Protein AF-A0A1Q5KJD5-F1 (afdb_monomer_lite)

Secondary structure (DSSP, 8-state):
-----------------S---------------SSHHHHHHHHHHHHHHHHHTT-S-SS--SSSHHHHHTPPPPPP--

Structure (mmCIF, N/CA/C/O backbone):
data_AF-A0A1Q5KJD5-F1
#
_entry.id   AF-A0A1Q5KJD5-F1
#
loop_
_atom_site.group_PDB
_atom_site.id
_atom_site.type_symbol
_atom_site.label_atom_id
_atom_site.label_alt_id
_atom_site.label_comp_id
_atom_site.label_asym_id
_atom_site.label_entity_id
_atom_site.label_seq_id
_atom_site.pdbx_PDB_ins_code
_atom_site.Cartn_x
_atom_site.Cartn_y
_atom_site.Cartn_z
_atom_site.occupancy
_atom_site.B_iso_or_equiv
_atom_site.auth_seq_id
_atom_site.auth_comp_id
_atom_site.auth_asym_id
_atom_site.auth_atom_id
_atom_site.pdbx_PDB_model_num
ATOM 1 N N . MET A 1 1 ? 75.205 -17.700 7.381 1.00 41.53 1 MET A N 1
ATOM 2 C CA . MET A 1 1 ? 74.568 -16.369 7.478 1.00 41.53 1 MET A CA 1
ATOM 3 C C . MET A 1 1 ? 73.303 -16.501 8.314 1.00 41.53 1 MET A C 1
ATOM 5 O O . MET A 1 1 ? 72.393 -17.208 7.910 1.00 41.53 1 MET A O 1
ATOM 9 N N . ARG A 1 2 ? 73.298 -15.928 9.523 1.00 45.25 2 ARG A N 1
ATOM 10 C CA . ARG A 1 2 ? 72.188 -15.985 10.487 1.00 45.25 2 ARG A CA 1
ATOM 11 C C . ARG A 1 2 ? 71.416 -14.667 10.410 1.00 45.25 2 ARG A C 1
ATOM 13 O O . ARG A 1 2 ? 72.019 -13.620 10.614 1.00 45.25 2 ARG A O 1
ATOM 20 N N . ARG A 1 3 ? 70.113 -14.715 10.139 1.00 45.47 3 ARG A N 1
ATOM 21 C CA . ARG A 1 3 ? 69.180 -13.603 10.378 1.00 45.47 3 ARG A CA 1
ATOM 22 C C . ARG A 1 3 ? 67.897 -14.182 10.969 1.00 45.47 3 ARG A C 1
ATOM 24 O O . ARG A 1 3 ? 66.995 -14.578 10.244 1.00 45.47 3 ARG A O 1
ATOM 31 N N . SER A 1 4 ? 67.889 -14.271 12.295 1.00 43.25 4 SER A N 1
ATOM 32 C CA . SER A 1 4 ? 66.716 -14.533 13.126 1.00 43.25 4 SER A CA 1
ATOM 33 C C . SER A 1 4 ? 66.397 -13.250 13.889 1.00 43.25 4 SER A C 1
ATOM 35 O O . SER A 1 4 ? 67.160 -12.876 14.774 1.00 43.25 4 SER A O 1
ATOM 37 N N . THR A 1 5 ? 65.292 -12.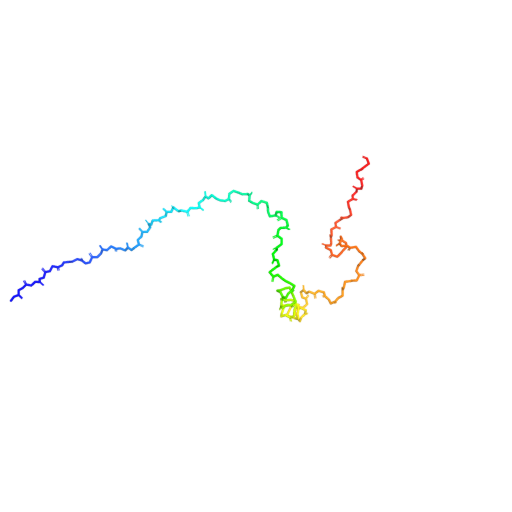593 13.547 1.00 53.31 5 THR A N 1
ATOM 38 C CA . THR A 1 5 ? 64.667 -11.484 14.291 1.00 53.31 5 THR A CA 1
ATOM 39 C C . THR A 1 5 ? 63.326 -11.218 13.608 1.00 53.31 5 THR A C 1
ATOM 41 O O . THR A 1 5 ? 63.286 -11.142 12.389 1.00 53.31 5 THR A O 1
ATOM 44 N N . ALA A 1 6 ? 62.183 -11.024 14.244 1.00 50.91 6 ALA A N 1
ATOM 45 C CA . ALA A 1 6 ? 61.676 -11.218 15.593 1.00 50.91 6 ALA A CA 1
ATOM 46 C C . ALA A 1 6 ? 60.179 -10.847 15.490 1.00 50.91 6 ALA A C 1
ATOM 48 O O . ALA A 1 6 ? 59.836 -9.996 14.678 1.00 50.91 6 ALA A O 1
ATOM 49 N N . LEU A 1 7 ? 59.337 -11.477 16.317 1.00 52.06 7 LEU A N 1
ATOM 50 C CA . LEU A 1 7 ? 58.042 -10.981 16.822 1.00 52.06 7 LEU A CA 1
ATOM 51 C C . LEU A 1 7 ? 57.022 -10.454 15.781 1.00 52.06 7 LEU A C 1
ATOM 53 O O . LEU A 1 7 ? 57.160 -9.378 15.224 1.00 52.06 7 LEU A O 1
ATOM 57 N N . ARG A 1 8 ? 55.951 -11.175 15.428 1.00 49.53 8 ARG A N 1
ATOM 58 C CA . ARG A 1 8 ? 54.753 -11.497 16.239 1.00 49.53 8 ARG A CA 1
ATOM 59 C C . ARG A 1 8 ? 54.168 -10.312 17.043 1.00 49.53 8 ARG A C 1
ATOM 61 O O . ARG A 1 8 ? 54.832 -9.801 17.931 1.00 49.53 8 ARG A O 1
ATOM 68 N N . LEU A 1 9 ? 52.865 -10.075 16.807 1.00 51.03 9 LEU A N 1
ATOM 69 C CA . LEU A 1 9 ? 51.855 -9.334 17.596 1.00 51.03 9 LEU A CA 1
ATOM 70 C C . LEU A 1 9 ? 51.711 -7.816 17.375 1.00 51.03 9 LEU A C 1
ATOM 72 O O . LEU A 1 9 ? 52.438 -7.032 17.963 1.00 51.03 9 LEU A O 1
ATOM 76 N N . ALA A 1 10 ? 50.644 -7.415 16.672 1.00 46.97 10 ALA A N 1
ATOM 77 C CA . ALA A 1 10 ? 49.585 -6.560 17.232 1.00 46.97 10 ALA A CA 1
ATOM 78 C C . ALA A 1 10 ? 48.395 -6.491 16.257 1.00 46.97 10 ALA A C 1
ATOM 80 O O . ALA A 1 10 ? 48.557 -6.280 15.059 1.00 46.97 10 ALA A O 1
ATOM 81 N N . ALA A 1 11 ? 47.203 -6.744 16.788 1.00 54.97 11 ALA A N 1
ATOM 82 C CA . ALA A 1 11 ? 45.934 -6.793 16.078 1.00 54.97 11 ALA A CA 1
ATOM 83 C C . ALA A 1 11 ? 45.458 -5.393 15.628 1.00 54.97 11 ALA A C 1
ATOM 85 O O . ALA A 1 11 ? 45.792 -4.400 16.278 1.00 54.97 11 ALA A O 1
ATOM 86 N N . PRO A 1 12 ? 44.635 -5.293 14.566 1.00 52.00 12 PRO A N 1
ATOM 87 C CA . PRO A 1 12 ? 44.009 -4.045 14.152 1.00 52.00 12 PRO A CA 1
ATOM 88 C C . PRO A 1 12 ? 42.824 -3.759 15.079 1.00 52.00 12 PRO A C 1
ATOM 90 O O . PRO A 1 12 ? 41.677 -4.078 14.774 1.00 52.00 12 PRO A O 1
ATOM 93 N N . SER A 1 13 ? 43.098 -3.208 16.256 1.00 48.91 13 SER A N 1
ATOM 94 C CA . SER A 1 13 ? 42.065 -2.794 17.199 1.00 48.91 13 SER A CA 1
ATOM 95 C C . SER A 1 13 ? 42.002 -1.276 17.284 1.00 48.91 13 SER A C 1
ATOM 97 O O . SER A 1 13 ? 42.861 -0.642 17.885 1.00 48.91 13 SER A O 1
ATOM 99 N N . VAL A 1 14 ? 40.890 -0.761 16.760 1.00 49.16 14 VAL A N 1
ATOM 100 C CA . VAL A 1 14 ? 40.172 0.399 17.293 1.00 49.16 14 VAL A CA 1
ATOM 101 C C . VAL A 1 14 ? 40.824 1.753 17.017 1.00 49.16 14 VAL A C 1
ATOM 103 O O . VAL A 1 14 ? 41.585 2.288 17.814 1.00 49.16 14 VAL A O 1
ATOM 106 N N . LEU A 1 15 ? 40.364 2.385 15.937 1.00 49.69 15 LEU A N 1
ATOM 107 C CA . LEU A 1 15 ? 40.206 3.836 15.918 1.00 49.69 15 LEU A CA 1
ATOM 108 C C . LEU A 1 15 ? 38.717 4.138 15.746 1.00 49.69 15 LEU A C 1
ATOM 110 O O . LEU A 1 15 ? 38.198 4.382 14.660 1.00 49.69 15 LEU A O 1
ATOM 114 N N . ALA A 1 16 ? 38.027 3.986 16.875 1.00 48.81 16 ALA A N 1
ATOM 115 C CA . ALA A 1 16 ? 36.701 4.517 17.107 1.00 48.81 16 ALA A CA 1
ATOM 116 C C . ALA A 1 16 ? 36.725 6.042 16.945 1.00 48.81 16 ALA A C 1
ATOM 118 O O . ALA A 1 16 ? 37.651 6.701 17.414 1.00 48.81 16 ALA A O 1
ATOM 119 N N . GLY A 1 17 ? 35.665 6.589 16.354 1.00 53.25 17 GLY A N 1
ATOM 120 C CA . GLY A 1 17 ? 35.344 8.007 16.483 1.00 53.25 17 GLY A CA 1
ATOM 121 C C . GLY A 1 17 ? 35.314 8.770 15.170 1.00 53.25 17 GLY A C 1
ATOM 122 O O . GLY A 1 17 ? 36.146 9.639 14.941 1.00 53.25 17 GLY A O 1
ATOM 123 N N . LEU A 1 18 ? 34.300 8.519 14.340 1.00 50.66 18 LEU A N 1
ATOM 124 C CA . LEU A 1 18 ? 33.826 9.548 13.419 1.00 50.66 18 LEU A CA 1
ATOM 125 C C . LEU A 1 18 ? 32.322 9.393 13.176 1.00 50.66 18 LEU A C 1
ATOM 127 O O . LEU A 1 18 ? 31.856 8.331 12.778 1.00 50.66 18 LEU A O 1
ATOM 131 N N . ALA A 1 19 ? 31.608 10.497 13.408 1.00 48.25 19 ALA A N 1
ATOM 132 C CA . ALA A 1 19 ? 30.218 10.771 13.039 1.00 48.25 19 ALA A CA 1
ATOM 133 C C . ALA A 1 19 ? 29.106 10.344 14.018 1.00 48.25 19 ALA A C 1
ATOM 135 O O . ALA A 1 19 ? 28.092 9.770 13.633 1.00 48.25 19 ALA A O 1
ATOM 136 N N . ALA A 1 20 ? 29.230 10.767 15.279 1.00 50.84 20 ALA A N 1
ATOM 137 C CA . ALA A 1 20 ? 28.069 11.102 16.104 1.00 50.84 20 ALA A CA 1
ATOM 138 C C . ALA A 1 20 ? 27.647 12.567 15.853 1.00 50.84 20 ALA A C 1
ATOM 140 O O . ALA A 1 20 ? 27.804 13.406 16.733 1.00 50.84 20 ALA A O 1
ATOM 141 N N . THR A 1 21 ? 27.142 12.892 14.654 1.00 55.91 21 THR A N 1
ATOM 142 C CA . THR A 1 21 ? 26.490 14.196 14.399 1.00 55.91 21 THR A CA 1
ATOM 143 C C . THR A 1 21 ? 25.588 14.161 13.163 1.00 55.91 21 THR A C 1
ATOM 145 O O . THR A 1 21 ? 25.880 14.731 12.120 1.00 55.91 21 THR A O 1
ATOM 148 N N . ALA A 1 22 ? 24.436 13.515 13.297 1.00 51.72 22 ALA A N 1
ATOM 149 C CA . ALA A 1 22 ? 23.238 13.926 12.571 1.00 51.72 22 ALA A CA 1
ATOM 150 C C . ALA A 1 22 ? 22.068 13.862 13.552 1.00 51.72 22 ALA A C 1
ATOM 152 O O . ALA A 1 22 ? 21.309 12.901 13.636 1.00 51.72 22 ALA A O 1
ATOM 153 N N . CYS A 1 23 ? 22.024 14.902 14.377 1.00 47.66 23 CYS A N 1
ATOM 154 C CA . CYS A 1 23 ? 20.853 15.321 15.115 1.00 47.66 23 CYS A CA 1
ATOM 155 C C . CYS A 1 23 ? 19.726 15.603 14.109 1.00 47.66 23 CYS A C 1
ATOM 157 O O . CYS A 1 23 ? 19.933 16.363 13.168 1.00 47.66 23 CYS A O 1
ATOM 159 N N . GLY A 1 24 ? 18.566 14.978 14.311 1.00 51.09 24 GLY A N 1
ATOM 160 C CA . GLY A 1 24 ? 17.264 15.477 13.869 1.00 51.09 24 GLY A CA 1
ATOM 161 C C . GLY A 1 24 ? 17.171 16.055 12.458 1.00 51.09 24 GLY A C 1
ATOM 162 O O . GLY A 1 24 ? 16.820 17.221 12.310 1.00 51.09 24 GLY A O 1
ATOM 163 N N . THR A 1 25 ? 17.355 15.248 11.415 1.00 49.06 25 THR A N 1
ATOM 164 C CA . THR A 1 25 ? 16.642 15.540 10.169 1.00 49.06 25 THR A CA 1
ATOM 165 C C . THR A 1 25 ? 15.242 14.971 10.326 1.00 49.06 25 THR A C 1
ATOM 167 O O . THR A 1 25 ? 14.985 13.784 10.125 1.00 49.06 25 THR A O 1
ATOM 170 N N . GLY A 1 26 ? 14.315 15.829 10.752 1.00 48.16 26 GLY A N 1
ATOM 171 C CA . GLY A 1 26 ? 12.922 15.614 10.403 1.00 48.16 26 GLY A CA 1
ATOM 172 C C . GLY A 1 26 ? 12.898 15.433 8.894 1.00 48.16 26 GLY A C 1
ATOM 173 O O . GLY A 1 26 ? 13.200 16.375 8.164 1.00 48.16 26 GLY A O 1
ATOM 174 N N . VAL A 1 27 ? 12.649 14.204 8.443 1.00 49.81 27 VAL A N 1
ATOM 175 C CA . VAL A 1 27 ? 12.381 13.903 7.042 1.00 49.81 27 VAL A CA 1
ATOM 176 C C . VAL A 1 27 ? 11.046 14.561 6.711 1.00 49.81 27 VAL A C 1
ATOM 178 O O . VAL A 1 27 ? 9.992 13.937 6.720 1.00 49.81 27 VAL A O 1
ATOM 181 N N . ALA A 1 28 ? 11.090 15.878 6.506 1.00 47.06 28 ALA A N 1
ATOM 182 C CA . ALA A 1 28 ? 10.141 16.539 5.640 1.00 47.06 28 ALA A CA 1
ATOM 183 C C . ALA A 1 28 ? 10.163 15.772 4.315 1.00 47.06 28 ALA A C 1
ATOM 185 O O . ALA A 1 28 ? 11.214 15.273 3.912 1.00 47.06 28 ALA A O 1
ATOM 186 N N . ASP A 1 29 ? 8.987 15.595 3.729 1.00 59.38 29 ASP A N 1
ATOM 187 C CA . ASP A 1 29 ? 8.660 14.734 2.595 1.00 59.38 29 ASP A CA 1
ATOM 188 C C . ASP A 1 29 ? 9.447 15.056 1.298 1.00 59.38 29 ASP A C 1
ATOM 190 O O . ASP A 1 29 ? 8.880 15.387 0.254 1.00 59.38 29 ASP A O 1
ATOM 194 N N . ASP A 1 30 ? 10.772 14.941 1.328 1.00 52.91 30 ASP A N 1
ATOM 195 C CA . ASP A 1 30 ? 11.670 15.205 0.214 1.00 52.91 30 ASP A CA 1
ATOM 196 C C . ASP A 1 30 ? 11.847 13.932 -0.621 1.00 52.91 30 ASP A C 1
ATOM 198 O O . ASP A 1 30 ? 12.737 13.106 -0.427 1.00 52.91 30 ASP A O 1
ATOM 202 N N . ARG A 1 31 ? 10.901 13.771 -1.553 1.00 58.34 31 ARG A N 1
ATOM 203 C CA . ARG A 1 31 ? 11.006 13.090 -2.859 1.00 58.34 31 ARG A CA 1
ATOM 204 C C . ARG A 1 31 ? 12.051 11.963 -2.962 1.00 58.34 31 ARG A C 1
ATOM 206 O O . ARG A 1 31 ? 13.054 12.089 -3.656 1.00 58.34 31 ARG A O 1
ATOM 213 N N . VAL A 1 32 ? 11.723 10.790 -2.421 1.00 61.28 32 VAL A N 1
ATOM 214 C CA . VAL A 1 32 ? 12.511 9.549 -2.586 1.00 61.28 32 VAL A CA 1
ATOM 215 C C . VAL A 1 32 ? 12.275 8.829 -3.929 1.00 61.28 32 VAL A C 1
ATOM 217 O O . VAL A 1 32 ? 12.555 7.643 -4.063 1.00 61.28 32 VAL A O 1
ATOM 220 N N . ASN A 1 33 ? 11.735 9.503 -4.948 1.00 62.81 33 ASN A N 1
ATOM 221 C CA . ASN A 1 33 ? 11.445 8.858 -6.229 1.00 62.81 33 ASN A CA 1
ATOM 222 C C . ASN A 1 33 ? 12.397 9.361 -7.317 1.00 62.81 33 ASN A C 1
ATOM 224 O O . ASN A 1 33 ? 12.219 10.456 -7.852 1.00 62.81 33 ASN A O 1
ATOM 228 N N . ALA A 1 34 ? 13.403 8.547 -7.636 1.00 58.88 34 ALA A N 1
ATOM 229 C CA . ALA A 1 34 ? 14.317 8.738 -8.756 1.00 58.88 34 ALA A CA 1
ATOM 230 C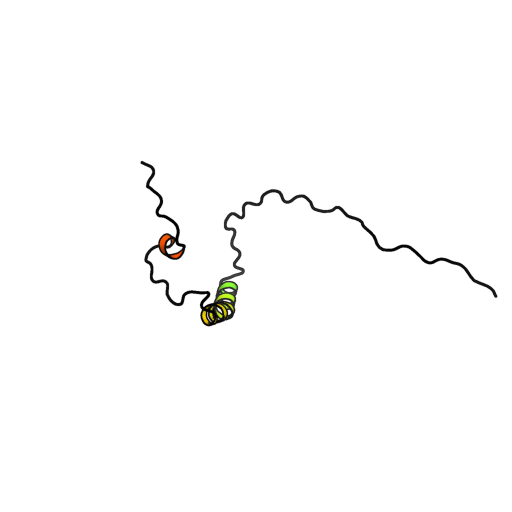 C . ALA A 1 34 ? 13.574 8.528 -10.094 1.00 58.88 34 ALA A C 1
ATOM 232 O O . ALA A 1 34 ? 13.762 7.540 -10.794 1.00 58.88 34 ALA A O 1
ATOM 233 N N . GLY A 1 35 ? 12.698 9.471 -10.445 1.00 64.06 35 GLY A N 1
ATOM 234 C CA . GLY A 1 35 ? 11.918 9.451 -11.681 1.00 64.06 35 GLY A CA 1
ATOM 235 C C . GLY A 1 35 ? 10.689 8.527 -11.649 1.00 64.06 35 GLY A C 1
ATOM 236 O O . GLY A 1 35 ? 10.541 7.687 -10.764 1.00 64.06 35 GLY A O 1
ATOM 237 N N . PRO A 1 36 ? 9.755 8.685 -12.604 1.00 62.19 36 PRO A N 1
ATOM 238 C CA . PRO A 1 36 ? 8.514 7.903 -12.649 1.00 62.19 36 PRO A CA 1
ATOM 239 C C . PRO A 1 36 ? 8.772 6.387 -12.699 1.00 62.19 36 PRO A C 1
ATOM 241 O O . PRO A 1 36 ? 8.088 5.621 -12.025 1.00 62.19 36 PRO A O 1
ATOM 244 N N . SER A 1 37 ? 9.838 5.966 -13.385 1.00 70.12 37 SER A N 1
ATOM 245 C CA . SER A 1 37 ? 10.186 4.556 -13.574 1.00 70.12 37 SER A CA 1
ATOM 246 C C . SER A 1 37 ? 10.598 3.822 -12.296 1.00 70.12 37 SER A C 1
ATOM 248 O O . SER A 1 37 ? 10.407 2.607 -12.223 1.00 70.12 37 SER A O 1
ATOM 250 N N . SER A 1 38 ? 11.149 4.504 -11.282 1.00 79.06 38 SER A N 1
ATOM 251 C CA . SER A 1 38 ? 11.564 3.814 -10.052 1.00 79.06 38 SER A CA 1
ATOM 252 C C . SER A 1 38 ? 10.376 3.327 -9.228 1.00 79.06 38 SER A C 1
ATOM 254 O O . SER A 1 38 ? 10.461 2.265 -8.609 1.00 79.06 38 SER A O 1
ATOM 256 N N . LEU A 1 39 ? 9.256 4.055 -9.256 1.00 86.38 39 LEU A N 1
ATOM 257 C CA . LEU A 1 39 ? 8.041 3.650 -8.554 1.00 86.38 39 LEU A CA 1
ATOM 258 C C . LEU A 1 39 ? 7.311 2.536 -9.304 1.00 86.38 39 LEU A C 1
ATOM 260 O O . LEU A 1 39 ? 6.898 1.568 -8.669 1.00 86.38 39 LEU A O 1
ATOM 264 N N . ASP A 1 40 ? 7.221 2.626 -10.633 1.00 87.75 40 ASP A N 1
ATOM 265 C CA . ASP A 1 40 ? 6.602 1.583 -11.459 1.00 87.75 40 ASP A CA 1
ATOM 266 C C . ASP A 1 40 ? 7.362 0.252 -11.333 1.00 87.75 40 ASP A C 1
ATOM 268 O O . ASP A 1 40 ? 6.779 -0.778 -10.991 1.00 87.75 40 ASP A O 1
ATOM 272 N N . ALA A 1 41 ? 8.694 0.277 -11.466 1.00 88.50 41 ALA A N 1
ATOM 273 C CA . ALA A 1 41 ? 9.521 -0.922 -11.317 1.00 88.50 41 ALA A CA 1
ATOM 274 C C . ALA A 1 41 ? 9.429 -1.539 -9.909 1.00 88.50 41 ALA A C 1
ATOM 276 O O . ALA A 1 41 ? 9.529 -2.762 -9.751 1.00 88.50 41 ALA A O 1
ATOM 277 N N . PHE A 1 42 ? 9.242 -0.714 -8.875 1.00 88.31 42 PHE A N 1
ATOM 278 C CA . PHE A 1 42 ? 8.992 -1.188 -7.518 1.00 88.31 42 PHE A CA 1
ATOM 279 C C . PHE A 1 42 ? 7.603 -1.822 -7.391 1.00 88.31 42 PHE A C 1
ATOM 281 O O . PHE A 1 42 ? 7.484 -2.936 -6.872 1.00 88.31 42 PHE A O 1
ATOM 288 N N . ALA A 1 43 ? 6.565 -1.135 -7.875 1.00 89.94 43 ALA A N 1
ATOM 289 C CA . ALA A 1 43 ? 5.183 -1.588 -7.815 1.00 89.94 43 ALA A CA 1
ATOM 290 C C . ALA A 1 43 ? 5.022 -2.958 -8.492 1.00 89.94 43 ALA A C 1
ATOM 292 O O . ALA A 1 43 ? 4.499 -3.888 -7.870 1.00 89.94 43 ALA A O 1
ATOM 293 N N . ASP A 1 44 ? 5.581 -3.118 -9.691 1.00 92.50 44 ASP A N 1
ATOM 294 C CA . ASP A 1 44 ? 5.505 -4.352 -10.477 1.00 92.50 44 ASP A CA 1
ATOM 295 C C . ASP A 1 44 ? 6.203 -5.538 -9.807 1.00 92.50 44 ASP A C 1
ATOM 297 O O . ASP A 1 44 ? 5.737 -6.677 -9.882 1.00 92.50 44 ASP A O 1
ATOM 301 N N . ARG A 1 45 ? 7.324 -5.294 -9.121 1.00 93.38 45 ARG A N 1
ATOM 302 C CA . ARG A 1 45 ? 8.123 -6.370 -8.515 1.00 93.38 45 ARG A CA 1
ATOM 303 C C . ARG A 1 45 ? 7.652 -6.727 -7.108 1.00 93.38 45 ARG A C 1
ATOM 305 O O . ARG A 1 45 ? 7.623 -7.906 -6.746 1.00 93.38 45 ARG A O 1
ATOM 312 N N . VAL A 1 46 ? 7.283 -5.734 -6.300 1.00 93.19 46 VAL A N 1
ATOM 313 C CA . VAL A 1 46 ? 7.060 -5.913 -4.857 1.00 93.19 46 VAL A CA 1
ATOM 314 C C . VAL A 1 46 ? 5.593 -6.169 -4.525 1.00 93.19 46 VAL A C 1
ATOM 316 O O . VAL A 1 46 ? 5.295 -7.077 -3.737 1.00 93.19 46 VAL A O 1
ATOM 319 N N . ILE A 1 47 ? 4.657 -5.434 -5.138 1.00 92.31 47 ILE A N 1
ATOM 320 C CA . ILE A 1 47 ? 3.228 -5.537 -4.803 1.00 92.31 47 ILE A CA 1
ATOM 321 C C . ILE A 1 47 ? 2.690 -6.959 -5.037 1.00 92.31 47 ILE A C 1
ATOM 323 O O . ILE A 1 47 ? 2.020 -7.480 -4.136 1.00 92.31 47 ILE A O 1
ATOM 327 N N . PRO A 1 48 ? 2.998 -7.663 -6.149 1.00 93.38 48 PRO A N 1
ATOM 328 C CA . PRO A 1 48 ? 2.530 -9.036 -6.338 1.00 93.38 48 PRO A CA 1
ATOM 329 C C . PRO A 1 48 ? 3.014 -9.997 -5.244 1.00 93.38 48 PRO A C 1
ATOM 331 O O . PRO A 1 48 ? 2.252 -10.859 -4.802 1.00 93.38 48 PRO A O 1
ATOM 334 N N . GLY A 1 49 ? 4.252 -9.834 -4.763 1.00 94.75 49 GLY A N 1
ATOM 335 C CA . GLY A 1 49 ? 4.808 -10.644 -3.677 1.00 94.75 49 GLY A CA 1
ATOM 336 C C . GLY A 1 49 ? 4.084 -10.433 -2.345 1.00 94.75 49 GLY A C 1
ATOM 337 O O . GLY A 1 49 ? 3.796 -11.402 -1.637 1.00 94.75 49 GLY A O 1
ATOM 338 N N . LEU A 1 50 ? 3.733 -9.185 -2.022 1.00 93.38 50 LEU A N 1
ATOM 339 C CA . LEU A 1 50 ? 2.973 -8.860 -0.812 1.00 93.38 50 LEU A CA 1
ATOM 340 C C . LEU A 1 50 ? 1.511 -9.321 -0.897 1.00 93.38 50 LEU A C 1
ATOM 342 O O . LEU A 1 50 ? 0.967 -9.804 0.100 1.00 93.38 50 LEU A O 1
ATOM 346 N N . ARG A 1 51 ? 0.892 -9.235 -2.082 1.00 92.12 51 ARG A N 1
ATOM 347 C CA . ARG A 1 51 ? -0.477 -9.719 -2.331 1.00 92.12 51 ARG A CA 1
ATOM 348 C C . ARG A 1 51 ? -0.588 -11.237 -2.203 1.00 92.12 51 ARG A C 1
ATOM 350 O O . ARG A 1 51 ? -1.510 -11.706 -1.548 1.00 92.12 51 ARG A O 1
ATOM 357 N N . ARG A 1 52 ? 0.369 -12.006 -2.748 1.00 92.50 52 ARG A N 1
ATOM 358 C CA . ARG A 1 52 ? 0.392 -13.480 -2.605 1.00 92.50 52 ARG A CA 1
ATOM 359 C C . ARG A 1 52 ? 0.455 -13.941 -1.148 1.00 92.50 52 ARG A C 1
ATOM 361 O O . ARG A 1 52 ? -0.013 -15.023 -0.829 1.00 92.50 52 ARG A O 1
ATOM 368 N N . ARG A 1 53 ? 1.036 -13.122 -0.271 1.00 94.94 53 ARG A N 1
ATOM 369 C CA . ARG A 1 53 ? 1.148 -13.390 1.170 1.00 94.94 53 ARG A CA 1
ATOM 370 C C . ARG A 1 53 ? 0.026 -12.739 1.987 1.00 94.94 53 ARG A C 1
ATOM 372 O O . ARG A 1 53 ? 0.141 -12.673 3.206 1.00 94.94 53 ARG A O 1
ATOM 379 N N . SER A 1 54 ? -1.004 -12.200 1.331 1.00 89.12 54 SER A N 1
ATOM 380 C CA . SER A 1 54 ? -2.128 -11.491 1.959 1.00 89.12 54 SER A CA 1
ATOM 381 C C . SER A 1 54 ? -1.722 -10.316 2.865 1.00 89.12 54 SER A C 1
ATOM 383 O O . SER A 1 54 ? -2.481 -9.921 3.745 1.00 89.12 54 SER A O 1
ATOM 385 N N . ARG A 1 55 ? -0.534 -9.725 2.652 1.00 89.94 55 ARG A N 1
ATOM 386 C CA . ARG A 1 55 ? -0.032 -8.568 3.424 1.00 89.94 55 ARG A CA 1
ATOM 387 C C . ARG A 1 55 ? -0.395 -7.221 2.811 1.00 89.94 55 ARG A C 1
ATOM 389 O O . ARG A 1 55 ? -0.221 -6.193 3.454 1.00 89.94 55 ARG A O 1
ATOM 396 N N . PHE A 1 56 ? -0.879 -7.220 1.574 1.00 89.12 56 PHE A N 1
ATOM 397 C CA . PHE A 1 56 ? -1.272 -6.009 0.867 1.00 89.12 56 PHE A CA 1
ATOM 398 C C . PHE A 1 56 ? -2.654 -6.175 0.241 1.00 89.12 56 PHE A C 1
ATOM 400 O O . PHE A 1 56 ? -2.988 -7.250 -0.265 1.00 89.12 56 PHE A O 1
ATOM 407 N N . ARG A 1 57 ? -3.466 -5.112 0.291 1.00 87.19 57 ARG A N 1
ATOM 408 C CA . ARG A 1 57 ? -4.841 -5.125 -0.227 1.00 87.19 57 ARG A CA 1
ATOM 409 C C . ARG A 1 57 ? -4.858 -5.154 -1.757 1.00 87.19 57 ARG A C 1
ATOM 411 O O . ARG A 1 57 ? -3.957 -4.642 -2.411 1.00 87.19 57 ARG A O 1
ATOM 418 N N . THR A 1 58 ? -5.906 -5.750 -2.323 1.00 89.44 58 THR A N 1
ATOM 419 C CA . THR A 1 58 ? -6.139 -5.806 -3.776 1.00 89.44 58 THR A CA 1
ATOM 420 C C . THR A 1 58 ? -6.944 -4.616 -4.291 1.00 89.44 58 THR A C 1
ATOM 422 O O . THR A 1 58 ? -6.708 -4.169 -5.406 1.00 89.44 58 THR A O 1
ATOM 425 N N . HIS A 1 59 ? -7.856 -4.086 -3.471 1.00 88.62 59 HIS A N 1
ATOM 426 C CA . HIS A 1 59 ? -8.695 -2.939 -3.801 1.00 88.62 59 HIS A CA 1
ATOM 427 C C . HIS A 1 59 ? -8.723 -1.923 -2.660 1.00 88.62 59 HIS A C 1
ATOM 429 O O . HIS A 1 59 ? -8.858 -2.277 -1.483 1.00 88.62 59 HIS A O 1
ATOM 435 N N . CYS A 1 60 ? -8.669 -0.647 -3.031 1.00 86.81 60 CYS A N 1
ATOM 436 C CA . CYS A 1 60 ? -8.936 0.476 -2.145 1.00 86.81 60 CYS A CA 1
ATOM 437 C C . CYS A 1 60 ? -10.454 0.671 -2.025 1.00 86.81 60 CYS A C 1
ATOM 439 O O . CYS A 1 60 ? -11.051 1.445 -2.761 1.00 86.81 60 CYS A O 1
ATOM 441 N N . THR A 1 61 ? -11.086 -0.027 -1.080 1.00 88.19 61 THR A N 1
ATOM 442 C CA . THR A 1 61 ? -12.554 -0.029 -0.919 1.00 88.19 61 THR A CA 1
ATOM 443 C C . THR A 1 61 ? -13.124 1.183 -0.179 1.00 88.19 61 THR A C 1
ATOM 445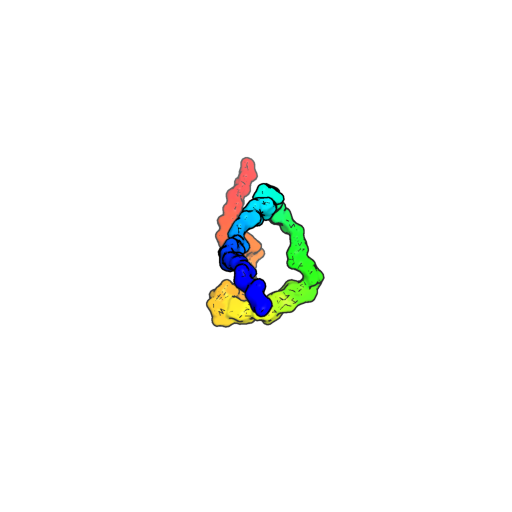 O O . THR A 1 61 ? -14.301 1.501 -0.318 1.00 88.19 61 THR A O 1
ATOM 448 N N . ARG A 1 62 ? -12.319 1.862 0.641 1.00 89.94 62 ARG A N 1
ATOM 449 C CA . ARG A 1 62 ? -12.747 3.035 1.413 1.00 89.94 62 ARG A CA 1
ATOM 450 C C . ARG A 1 62 ? -12.653 4.333 0.610 1.00 89.94 62 ARG A C 1
ATOM 452 O O . ARG A 1 62 ? -11.939 4.423 -0.385 1.00 89.94 62 ARG A O 1
ATOM 459 N N . ARG A 1 63 ? -13.389 5.354 1.054 1.00 90.44 63 ARG A N 1
ATOM 460 C CA . ARG A 1 63 ? -13.520 6.628 0.326 1.00 90.44 63 ARG A CA 1
ATOM 461 C C . ARG A 1 63 ? -12.547 7.708 0.776 1.00 90.44 63 ARG A C 1
ATOM 463 O O . ARG A 1 63 ? -12.327 8.654 0.031 1.00 90.44 63 ARG A O 1
ATOM 470 N N . THR A 1 64 ? -11.971 7.587 1.970 1.00 89.81 64 THR A N 1
ATOM 471 C CA . THR A 1 64 ? -11.009 8.569 2.477 1.00 89.81 64 THR A CA 1
ATOM 472 C C . THR A 1 64 ? -9.671 7.919 2.786 1.00 89.81 64 THR A C 1
ATOM 474 O O . THR A 1 64 ? -9.602 6.758 3.194 1.00 89.81 64 THR A O 1
ATOM 477 N N . LEU A 1 65 ? -8.595 8.691 2.624 1.00 90.06 65 LEU A N 1
ATOM 478 C CA . LEU A 1 65 ? -7.246 8.267 2.991 1.00 90.06 65 LEU A CA 1
ATOM 479 C C . LEU A 1 65 ? -7.171 7.853 4.466 1.00 90.06 65 LEU A C 1
ATOM 481 O O . LEU A 1 65 ? -6.575 6.832 4.791 1.00 90.06 65 LEU A O 1
ATOM 485 N N . ARG A 1 66 ? -7.837 8.600 5.355 1.00 90.38 66 ARG A N 1
ATOM 486 C CA . ARG A 1 66 ? -7.901 8.264 6.785 1.00 90.38 66 ARG A CA 1
ATOM 487 C C . ARG A 1 66 ? -8.512 6.892 7.011 1.00 90.38 66 ARG A C 1
ATOM 489 O O . ARG A 1 66 ? -7.957 6.109 7.774 1.00 90.38 66 ARG A O 1
ATOM 496 N N . ASP A 1 67 ? -9.611 6.587 6.323 1.00 90.00 67 ASP A N 1
ATOM 497 C CA . ASP A 1 67 ? -10.237 5.277 6.439 1.00 90.00 67 ASP A CA 1
ATOM 498 C C . ASP A 1 67 ? -9.272 4.183 5.929 1.00 90.00 67 ASP A C 1
ATOM 500 O O . ASP A 1 67 ? -9.172 3.126 6.550 1.00 90.00 67 ASP A O 1
ATOM 504 N N . HIS A 1 68 ? -8.541 4.400 4.827 1.00 89.44 68 HIS A N 1
ATOM 505 C CA . HIS A 1 68 ? -7.549 3.427 4.325 1.00 89.44 68 HIS A CA 1
ATOM 506 C C . HIS A 1 68 ? -6.402 3.180 5.303 1.00 89.44 68 HIS A C 1
ATOM 508 O O . HIS A 1 68 ? -5.987 2.035 5.471 1.00 89.44 68 HIS A O 1
ATOM 514 N N . LEU A 1 69 ? -5.942 4.234 5.975 1.00 88.38 69 LEU A N 1
ATOM 515 C CA . LEU A 1 69 ? -4.854 4.188 6.952 1.00 88.38 69 LEU A CA 1
ATOM 516 C C . LEU A 1 69 ? -5.311 3.762 8.360 1.00 88.38 69 LEU A C 1
ATOM 518 O O . LEU A 1 69 ? -4.476 3.569 9.236 1.00 88.38 69 LEU A O 1
ATOM 522 N N . GLY A 1 70 ? -6.621 3.614 8.596 1.00 88.69 70 GLY A N 1
ATOM 523 C CA . GLY A 1 70 ? -7.166 3.282 9.918 1.00 88.69 70 GLY A CA 1
ATOM 524 C C . GLY A 1 70 ? -7.022 4.409 10.944 1.00 88.69 70 GLY A C 1
ATOM 525 O O . GLY A 1 70 ? -7.042 4.155 12.145 1.00 88.69 70 GLY A O 1
ATOM 526 N N . LEU A 1 71 ? -6.866 5.651 10.485 1.00 90.00 71 LEU A N 1
ATOM 527 C CA . LEU A 1 71 ? -6.680 6.800 11.363 1.00 90.00 71 LEU A CA 1
ATOM 52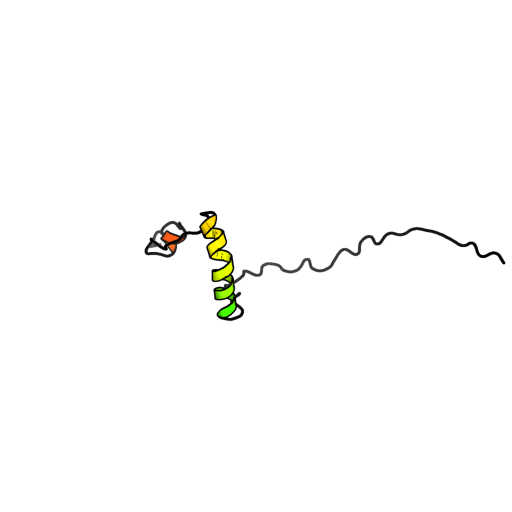8 C C . LEU A 1 71 ? -8.026 7.229 11.970 1.00 90.00 71 LEU A C 1
ATOM 530 O O . LEU A 1 71 ? -9.014 7.334 11.232 1.00 90.00 71 LEU A O 1
ATOM 534 N N . PRO A 1 72 ? -8.082 7.553 13.277 1.00 85.44 72 PRO A N 1
ATOM 535 C CA . PRO A 1 72 ? -9.297 8.077 13.896 1.00 85.44 72 PRO A CA 1
ATOM 536 C C . PRO A 1 72 ? -9.715 9.370 13.196 1.00 85.44 72 PRO A C 1
ATOM 538 O O . PRO A 1 72 ? -8.868 10.091 12.666 1.00 85.44 72 PRO A O 1
ATOM 541 N N . ARG A 1 73 ? -11.010 9.698 13.167 1.00 83.44 73 ARG A N 1
ATOM 542 C CA . ARG A 1 73 ? -11.460 10.993 12.631 1.00 83.44 73 ARG A CA 1
ATOM 543 C C . ARG A 1 73 ? -11.068 12.093 13.610 1.00 83.44 73 ARG A C 1
ATOM 545 O O . ARG A 1 73 ? -11.332 11.976 14.799 1.00 83.44 73 ARG A O 1
ATOM 552 N N . SER A 1 74 ? -10.417 13.146 13.120 1.00 79.69 74 SER A N 1
ATOM 553 C CA . SER A 1 74 ? -10.083 14.296 13.958 1.00 79.69 74 SER A CA 1
ATOM 554 C C . SER A 1 74 ? -11.382 14.952 14.405 1.00 79.69 74 SER A C 1
ATOM 556 O O . SER A 1 74 ? -12.175 15.358 13.552 1.00 79.69 74 SER A O 1
ATOM 558 N N . SER A 1 75 ? -11.591 15.074 15.716 1.00 81.19 75 SER A N 1
ATOM 559 C CA . SER A 1 75 ? -12.601 15.983 16.248 1.00 81.19 75 SER A CA 1
ATOM 560 C C . SER A 1 75 ? -12.231 17.380 15.770 1.00 81.19 75 SER A C 1
ATOM 562 O O . SER A 1 75 ? -11.126 17.857 16.038 1.00 81.19 75 SER A O 1
ATOM 564 N N . ARG A 1 76 ? -13.112 18.004 14.988 1.00 79.06 76 ARG A N 1
ATOM 565 C CA . ARG A 1 76 ? -12.929 19.388 14.556 1.00 79.06 76 ARG A CA 1
ATOM 566 C C . ARG A 1 76 ? -12.720 20.221 15.826 1.00 79.06 76 ARG A C 1
ATOM 568 O O . ARG A 1 76 ? -13.557 20.164 16.721 1.00 79.06 76 ARG A O 1
ATOM 575 N N . ARG A 1 77 ? -11.581 20.907 15.942 1.00 71.81 77 ARG A N 1
ATOM 576 C CA . ARG A 1 77 ? -11.358 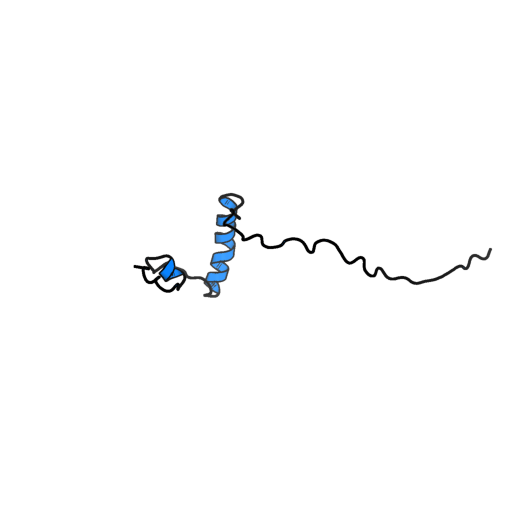21.863 17.031 1.00 71.81 77 ARG A CA 1
ATOM 577 C C . ARG A 1 77 ? -12.276 23.047 16.721 1.00 71.81 77 ARG A C 1
ATOM 579 O O . ARG A 1 77 ? -12.129 23.630 15.648 1.00 71.81 77 ARG A O 1
ATOM 586 N N . ALA A 1 78 ? -13.295 23.247 17.554 1.00 59.12 78 ALA A N 1
ATOM 587 C CA . ALA A 1 78 ? -14.183 24.405 17.490 1.00 59.12 78 ALA A CA 1
ATOM 588 C C . ALA A 1 78 ? -13.476 25.628 18.0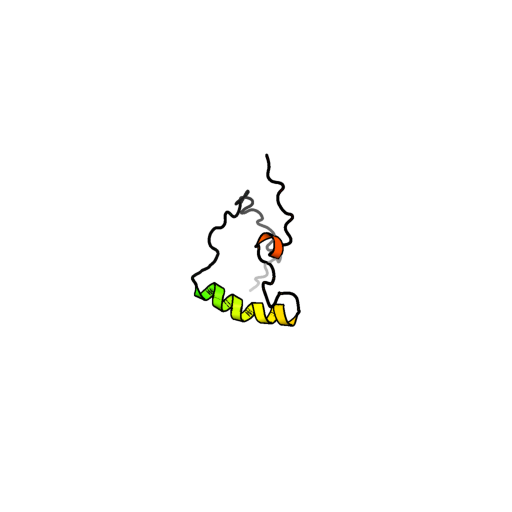79 1.00 59.12 78 ALA A C 1
ATOM 590 O O . ALA A 1 78 ? -12.648 25.421 18.999 1.00 59.12 78 ALA A O 1
#

Sequence (78 aa):
MRRSTALRLAAPSVLAGLAATACGTGVADDRVNAGPSSLDAFADRVIPGLRRRSRFRTHCTRRTLRDHLGLPRSSRRA

Radius of gyration: 27.81 Å; chains: 1; bounding box: 89×41×31 Å

pLDDT: mean 70.95, std 18.78, range [41.53, 94.94]

Foldseek 3Di:
DDDDDDDDDDDPDDPDDDDPDDPDPPPDPPDPDPDPVRVVVCCVPPVVVCVVVVNDDPDPPDDDPCVVVVHDDDDPDD